Protein AF-A0AAV4H6J7-F1 (afdb_monomer)

Radius of gyration: 17.04 Å; Cα co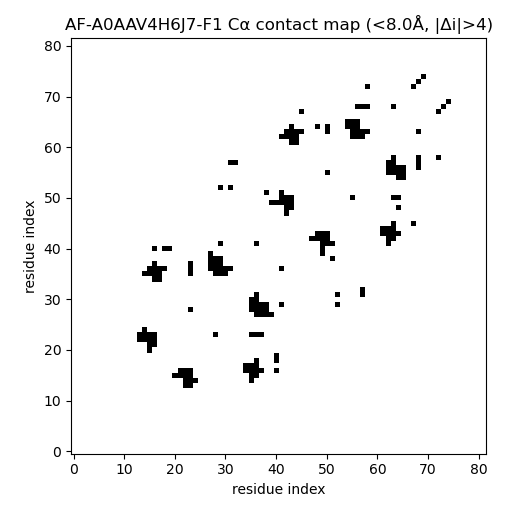ntacts (8 Å, |Δi|>4): 101; chains: 1; bounding box: 51×20×44 Å

Solvent-accessible surface area (backbone atoms only — not comparable to full-atom values): 5320 Å² total; per-residue (Å²): 135,82,92,80,74,100,76,75,79,81,79,68,94,61,54,40,12,75,84,77,67,42,79,39,51,80,93,39,52,38,80,55,96,94,39,39,30,34,58,87,66,34,31,14,79,86,76,64,47,77,44,46,95,91,59,57,39,75,56,97,93,40,43,27,40,68,67,56,33,48,65,62,47,57,64,58,65,74,80,78,84,129

InterPro domains:
  IPR001781 Zinc finger, LIM-type [PF00412] (17-72)
  IPR001781 Zinc finger, LIM-type [PS00478] (17-51)
  IPR001781 Zinc finger, LIM-type [PS50023] (15-75)
  IPR001781 Zinc finger, LIM-type [SM00132] (16-68)

Nearest PDB structures (foldseek):
  2d8y-assembly1_A  TM=8.259E-01  e=2.025E-07  Homo sapiens
  2lzu-assembly1_A  TM=8.324E-01  e=4.520E-06  Homo sapiens
  3ixe-assembly1_B  TM=6.693E-01  e=1.080E-04  Homo sapiens
  1ctl-assembly1_A  TM=6.337E-01  e=8.241E-05  Gallus gallus
  2xqn-assembly1_T  TM=7.432E-01  e=1.147E-03  Homo sapiens

Secondary structure (DSSP, 8-state):
------------S--BBTTT-SB--GGGEEEETTEEEETTT-B-TTT-PBPPTTSEEEETTEEEEHHHHIIIIITTGGG---

Mean predicted aligned error: 10.31 Å

pLDDT: mean 78.28, std 14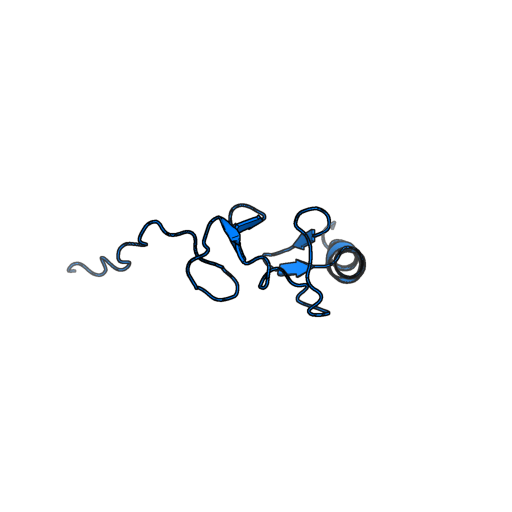.25, range [45.41, 90.88]

Foldseek 3Di:
DDDDDPDDDDPDPFQAAPQPRHGDDPVQWDADPNHTHGQQSCAAPPPRHRDDSVAWDDDPNGIHGPVVCCVPPVVPVPPPDD

Organism: NCBI:txid1093978

Structure (mmCIF, N/CA/C/O backbone):
data_AF-A0AAV4H6J7-F1
#
_entry.id   AF-A0AAV4H6J7-F1
#
loop_
_atom_site.group_PDB
_atom_site.id
_atom_site.type_symbol
_atom_site.label_atom_id
_atom_site.label_alt_id
_atom_site.label_comp_id
_atom_site.label_asym_id
_atom_site.label_entity_id
_atom_site.label_seq_id
_atom_site.pdbx_PDB_ins_code
_atom_site.Cartn_x
_atom_site.Cartn_y
_atom_site.Cartn_z
_atom_site.occupancy
_atom_site.B_iso_or_equiv
_atom_site.auth_seq_id
_atom_site.auth_comp_id
_atom_site.auth_asym_id
_atom_site.auth_atom_id
_atom_site.pdbx_PDB_model_num
ATOM 1 N N . MET A 1 1 ? -37.049 12.434 -23.499 1.00 45.41 1 MET A N 1
ATOM 2 C CA . MET A 1 1 ? -36.621 11.096 -23.041 1.00 45.41 1 MET A CA 1
ATOM 3 C C . MET A 1 1 ? -36.200 11.232 -21.594 1.00 45.41 1 MET A C 1
ATOM 5 O O . MET A 1 1 ? -35.307 12.010 -21.290 1.00 45.41 1 MET A O 1
ATOM 9 N N . LEU A 1 2 ? -36.994 10.622 -20.724 1.00 46.53 2 LEU A N 1
ATOM 10 C CA . LEU A 1 2 ? -37.029 10.845 -19.286 1.00 46.53 2 LEU A CA 1
ATOM 11 C C . LEU A 1 2 ? -35.715 10.450 -18.598 1.00 46.53 2 LEU A C 1
ATOM 13 O O . LEU A 1 2 ? -35.177 9.377 -18.847 1.00 46.53 2 LEU A O 1
ATOM 17 N N . LEU A 1 3 ? -35.254 11.350 -17.726 1.00 58.19 3 LEU A N 1
ATOM 18 C CA . LEU A 1 3 ? -34.554 11.117 -16.458 1.00 58.19 3 LEU A CA 1
ATOM 19 C C . LEU A 1 3 ? -33.956 9.713 -16.259 1.00 58.19 3 LEU A C 1
ATOM 21 O O . LEU A 1 3 ? -34.543 8.842 -15.624 1.00 58.19 3 LEU A O 1
ATOM 25 N N . ALA A 1 4 ? -32.718 9.541 -16.701 1.00 59.75 4 ALA A N 1
ATOM 26 C CA . ALA A 1 4 ? -31.830 8.495 -16.225 1.00 59.75 4 ALA A CA 1
ATOM 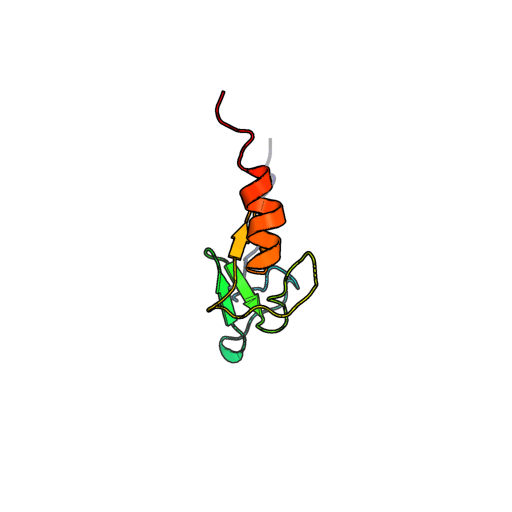27 C C . ALA A 1 4 ? -30.428 9.127 -16.247 1.00 59.75 4 ALA A C 1
ATOM 29 O O . ALA A 1 4 ? -29.921 9.457 -17.307 1.00 59.75 4 ALA A O 1
ATOM 30 N N . ARG A 1 5 ? -29.710 9.352 -15.149 1.00 54.88 5 ARG A N 1
ATOM 31 C CA . ARG A 1 5 ? -29.577 8.536 -13.948 1.00 54.88 5 ARG A CA 1
ATOM 32 C C . ARG A 1 5 ? -29.032 9.451 -12.844 1.00 54.88 5 ARG A C 1
ATOM 34 O O . ARG A 1 5 ? -27.869 9.841 -12.896 1.00 54.88 5 ARG A O 1
ATOM 41 N N . CYS A 1 6 ? -29.832 9.761 -11.825 1.00 49.78 6 CYS A N 1
ATOM 42 C CA . CYS A 1 6 ? -29.291 10.212 -10.542 1.00 49.78 6 CYS A CA 1
ATOM 43 C C . CYS A 1 6 ? -28.619 8.994 -9.886 1.00 49.78 6 CYS A C 1
ATOM 45 O O . CYS A 1 6 ? -29.216 8.289 -9.081 1.00 49.78 6 CYS A O 1
ATOM 47 N N . PHE A 1 7 ? -27.418 8.642 -10.352 1.00 55.22 7 PHE A N 1
ATOM 48 C CA . PHE A 1 7 ? -26.702 7.442 -9.929 1.00 55.22 7 PHE A CA 1
ATOM 49 C C . PHE A 1 7 ? -25.272 7.810 -9.557 1.00 55.22 7 PHE A C 1
ATOM 51 O O . PHE A 1 7 ? -24.325 7.539 -10.289 1.00 55.22 7 PHE A O 1
ATOM 58 N N . LYS A 1 8 ? -25.123 8.417 -8.383 1.00 56.91 8 LYS A N 1
ATOM 59 C CA . LYS A 1 8 ? -24.339 7.785 -7.322 1.00 56.91 8 LYS A CA 1
ATOM 60 C C . LYS A 1 8 ? -24.571 8.514 -6.012 1.00 56.91 8 LYS A C 1
ATOM 62 O O . LYS A 1 8 ? -24.072 9.607 -5.771 1.00 56.91 8 LYS A O 1
ATOM 67 N N . SER A 1 9 ? -25.359 7.836 -5.191 1.00 48.03 9 SER A N 1
ATOM 68 C CA . SER A 1 9 ? -25.511 8.024 -3.764 1.00 48.03 9 SER A CA 1
ATOM 69 C C . SER A 1 9 ? -24.221 8.491 -3.096 1.00 48.03 9 SER A C 1
ATOM 71 O O . SER A 1 9 ? -23.185 7.829 -3.182 1.00 48.03 9 SER A O 1
ATOM 73 N N . LEU A 1 10 ? -24.345 9.627 -2.409 1.00 58.19 10 LEU A N 1
ATOM 74 C CA . LEU A 1 10 ? -23.860 9.843 -1.050 1.00 58.19 10 LEU A CA 1
ATOM 75 C C . LEU A 1 10 ? -22.605 9.029 -0.703 1.00 58.19 10 LEU A C 1
ATOM 77 O O . LEU A 1 10 ? -22.654 7.955 -0.100 1.00 58.19 10 LEU A O 1
ATOM 81 N N . GLN A 1 11 ? -21.442 9.550 -1.075 1.00 57.50 11 GLN A N 1
ATOM 82 C CA . GLN A 1 11 ? -20.201 9.074 -0.494 1.00 57.50 11 GLN A CA 1
ATOM 83 C C . GLN A 1 11 ? -20.088 9.713 0.897 1.00 57.50 11 GLN A C 1
ATOM 85 O O . GLN A 1 11 ? -19.565 10.812 1.039 1.00 57.50 11 GLN A O 1
ATOM 90 N N . GLY A 1 12 ? -20.666 9.050 1.907 1.00 54.81 12 GLY A N 1
ATOM 91 C CA . GLY A 1 12 ? -20.550 9.453 3.310 1.00 54.81 12 GLY A CA 1
ATOM 92 C C . GLY A 1 12 ? -19.092 9.757 3.654 1.00 54.81 12 GLY A C 1
ATOM 93 O O . GLY A 1 12 ? -18.201 9.010 3.243 1.00 54.81 12 GLY A O 1
ATOM 94 N N . GLY A 1 13 ? -18.870 10.884 4.337 1.00 65.69 13 GLY A N 1
ATOM 95 C CA . GLY A 1 13 ? -17.582 11.562 4.542 1.00 65.69 13 GLY A CA 1
ATOM 96 C C . GLY A 1 13 ? -16.566 10.825 5.421 1.00 65.69 13 GLY A C 1
ATOM 97 O O . GLY A 1 13 ? -15.947 11.426 6.291 1.00 65.69 13 GLY A O 1
ATOM 98 N N . GLY A 1 14 ? -16.396 9.521 5.217 1.00 73.44 14 GLY A N 1
ATOM 99 C CA . GLY A 1 14 ? -15.346 8.713 5.815 1.00 73.44 14 GLY A CA 1
ATOM 100 C C . GLY A 1 14 ? -14.193 8.514 4.838 1.00 73.44 14 GLY A C 1
ATOM 101 O O . GLY A 1 14 ? -14.391 8.127 3.682 1.00 73.44 14 GLY A O 1
ATOM 102 N N . LYS A 1 15 ? -12.967 8.738 5.316 1.00 85.25 15 LYS A N 1
ATOM 103 C CA . LYS A 1 15 ? -11.747 8.353 4.600 1.00 85.25 15 LYS A CA 1
ATOM 104 C C . LYS A 1 15 ? -11.762 6.840 4.442 1.00 85.25 15 LYS A C 1
ATOM 106 O O . LYS A 1 15 ? -11.832 6.117 5.429 1.00 85.25 15 LYS A O 1
ATOM 111 N N . LYS A 1 16 ? -11.746 6.355 3.207 1.00 88.44 16 LYS A N 1
ATOM 112 C CA . LYS A 1 16 ? -11.802 4.926 2.889 1.00 88.44 16 LYS A CA 1
ATOM 113 C C . LYS A 1 16 ? -10.456 4.469 2.359 1.00 88.44 16 LYS A C 1
ATOM 115 O O . LYS A 1 16 ? -9.816 5.188 1.596 1.00 88.44 16 LYS A O 1
ATOM 120 N N . CYS A 1 17 ? -10.034 3.285 2.778 1.00 89.75 17 CYS A N 1
ATOM 121 C CA . CYS A 1 17 ? -8.806 2.695 2.293 1.00 89.75 17 CYS A CA 1
ATOM 122 C C . CYS A 1 17 ? -9.017 2.261 0.865 1.00 89.75 17 CYS A C 1
ATOM 124 O O . CYS A 1 17 ? -9.968 1.548 0.570 1.00 89.75 17 CYS A O 1
ATOM 126 N N . GLU A 1 18 ? -8.103 2.619 -0.010 1.00 85.69 18 GLU A N 1
ATOM 127 C CA . GLU A 1 18 ? -8.220 2.194 -1.393 1.00 85.69 18 GLU A CA 1
ATOM 128 C C . GLU A 1 18 ? -7.938 0.706 -1.621 1.00 85.69 18 GLU A C 1
ATOM 130 O O . GLU A 1 18 ? -8.477 0.102 -2.541 1.00 85.69 18 GLU A O 1
ATOM 135 N N . VAL A 1 19 ? -7.118 0.105 -0.760 1.00 85.75 19 VAL A N 1
ATOM 136 C CA . VAL A 1 19 ? -6.711 -1.300 -0.882 1.00 85.75 19 VAL A CA 1
ATOM 137 C C . VAL A 1 19 ? -7.809 -2.237 -0.390 1.00 85.75 19 VAL A C 1
ATOM 139 O O . VAL A 1 19 ? -8.083 -3.247 -1.028 1.00 85.75 19 VAL A O 1
ATOM 142 N N . CYS A 1 20 ? -8.437 -1.928 0.748 1.00 87.94 20 CYS A N 1
ATOM 143 C CA . CYS A 1 20 ? -9.451 -2.801 1.349 1.00 87.94 20 CYS A CA 1
ATOM 144 C C . CYS A 1 20 ? -10.878 -2.234 1.310 1.00 87.94 20 CYS A C 1
ATOM 146 O O . CYS A 1 20 ? -11.794 -2.894 1.791 1.00 87.94 20 CYS A O 1
ATOM 148 N N . ALA A 1 21 ? -11.076 -1.020 0.785 1.00 85.06 21 ALA A N 1
ATOM 149 C CA . ALA A 1 21 ? -12.352 -0.294 0.739 1.00 85.06 21 ALA A CA 1
ATOM 150 C C . ALA A 1 21 ? -13.027 -0.040 2.106 1.00 85.06 21 ALA A C 1
ATOM 152 O O . ALA A 1 21 ? -14.148 0.466 2.151 1.00 85.06 21 ALA A O 1
ATOM 153 N N . LYS A 1 22 ? -12.357 -0.344 3.227 1.00 87.81 22 LYS A N 1
ATOM 154 C CA . LYS A 1 22 ? -12.874 -0.124 4.589 1.00 87.81 22 LYS A CA 1
ATOM 155 C C . LYS A 1 22 ? -12.607 1.299 5.066 1.00 87.81 22 LYS A C 1
ATOM 157 O O . LYS A 1 22 ? -11.659 1.943 4.617 1.00 87.81 22 LYS A O 1
ATOM 162 N N . SER A 1 23 ? -13.397 1.766 6.027 1.00 90.19 23 SER A N 1
ATOM 163 C CA . SER A 1 23 ? -13.155 3.038 6.710 1.00 90.19 23 SER A CA 1
ATOM 164 C C . SER A 1 23 ? -11.777 3.047 7.381 1.00 90.19 23 SER A C 1
ATOM 166 O O . SER A 1 23 ? -11.387 2.107 8.077 1.00 90.19 23 SER A O 1
ATOM 168 N N . VAL A 1 24 ? -11.019 4.109 7.136 1.00 89.75 24 VAL A N 1
ATOM 169 C CA . VAL A 1 24 ? -9.696 4.357 7.699 1.00 89.75 24 VAL A CA 1
ATOM 170 C C . VAL A 1 24 ? -9.867 5.306 8.864 1.00 89.75 24 VAL A C 1
ATOM 172 O O . VAL A 1 24 ? -10.213 6.475 8.692 1.00 89.75 24 VAL A O 1
ATOM 175 N N . TYR A 1 25 ? -9.611 4.789 10.057 1.00 88.19 25 TYR A N 1
ATOM 176 C CA . TYR A 1 25 ? -9.576 5.603 11.258 1.00 88.19 25 TYR A CA 1
ATOM 177 C C . TYR A 1 25 ? -8.296 6.442 11.291 1.00 88.19 25 TYR A C 1
ATOM 179 O O . TYR A 1 25 ? -7.253 5.961 10.844 1.00 88.19 25 TYR A O 1
ATOM 187 N N . PRO A 1 26 ? -8.327 7.654 11.873 1.00 83.00 26 PRO A N 1
ATOM 188 C CA . PRO A 1 26 ? -7.158 8.531 11.985 1.00 83.00 26 PRO A CA 1
ATOM 189 C C . PRO A 1 26 ? -5.957 7.845 12.652 1.00 83.00 26 PRO A C 1
ATOM 191 O O . PRO A 1 26 ? -4.819 8.099 12.269 1.00 83.00 26 PRO A O 1
ATOM 194 N N . GLN A 1 27 ? -6.200 6.903 13.572 1.00 86.44 27 GLN A N 1
ATOM 195 C CA . GLN A 1 27 ? -5.149 6.102 14.203 1.00 86.44 27 GLN A CA 1
ATOM 196 C C . GLN A 1 27 ? -4.311 5.314 13.192 1.00 86.44 27 GLN A C 1
ATOM 198 O O . GLN A 1 27 ? -3.102 5.200 13.380 1.00 86.44 27 GLN A O 1
ATOM 203 N N . GLU A 1 28 ? -4.928 4.796 12.126 1.00 87.25 28 GLU A N 1
ATOM 204 C CA . GLU A 1 28 ? -4.287 3.999 11.075 1.00 87.25 28 GLU A CA 1
ATOM 205 C C . GLU A 1 28 ? -4.173 4.719 9.731 1.00 87.25 28 GLU A C 1
ATOM 207 O O . GLU A 1 28 ? -3.722 4.123 8.753 1.00 87.25 28 GLU A O 1
ATOM 212 N N . GLN A 1 29 ? -4.552 5.995 9.687 1.00 88.44 29 GLN A N 1
ATOM 213 C CA . GLN A 1 29 ? -4.637 6.765 8.461 1.00 88.44 29 GLN A CA 1
ATOM 214 C C . GLN A 1 29 ? -3.260 7.109 7.913 1.00 88.44 29 GLN A C 1
ATOM 216 O O . GLN A 1 29 ? -2.462 7.798 8.544 1.00 88.44 29 GLN A O 1
ATOM 221 N N . 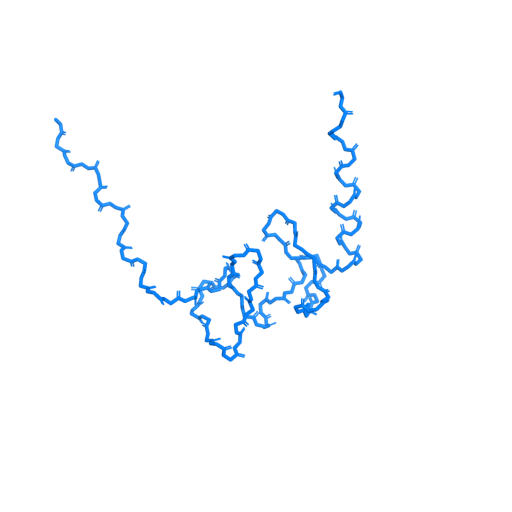ILE A 1 30 ? -3.026 6.663 6.687 1.00 88.25 30 ILE A N 1
ATOM 222 C CA . ILE A 1 30 ? -1.886 7.024 5.859 1.00 88.25 30 ILE A CA 1
ATOM 223 C C . ILE A 1 30 ? -2.431 7.785 4.658 1.00 88.25 30 ILE A C 1
ATOM 225 O O . ILE A 1 30 ? -3.328 7.297 3.973 1.00 88.25 30 ILE A O 1
ATOM 229 N N . GLU A 1 31 ? -1.913 8.985 4.421 1.00 88.31 31 GLU A N 1
ATOM 230 C CA . GLU A 1 31 ? -2.248 9.792 3.251 1.00 88.31 31 GLU A CA 1
ATOM 231 C C . GLU A 1 31 ? -1.114 9.698 2.228 1.00 88.31 31 GLU A C 1
ATOM 233 O O . GLU A 1 31 ? 0.032 10.025 2.533 1.00 88.31 31 GLU A O 1
ATOM 238 N N . ALA A 1 32 ? -1.426 9.222 1.025 1.00 84.81 32 ALA A N 1
ATOM 239 C CA . ALA A 1 32 ? -0.471 9.093 -0.067 1.00 84.81 32 ALA A CA 1
ATOM 240 C C . ALA A 1 32 ? -1.106 9.561 -1.376 1.00 84.81 32 ALA A C 1
ATOM 242 O O . ALA A 1 32 ? -2.127 9.026 -1.804 1.00 84.81 32 ALA A O 1
ATOM 243 N N . GLY A 1 33 ? -0.531 10.599 -1.991 1.00 78.19 33 GLY A N 1
ATOM 244 C CA . GLY A 1 33 ? -1.005 11.146 -3.267 1.00 78.19 33 GLY A CA 1
ATOM 245 C C . GLY A 1 33 ? -2.510 11.443 -3.298 1.00 78.19 33 GLY A C 1
ATOM 246 O O . GLY A 1 33 ? -3.181 11.017 -4.232 1.00 78.19 33 GLY A O 1
ATOM 247 N N . GLN A 1 34 ? -3.035 12.130 -2.271 1.00 82.19 34 GLN A N 1
ATOM 248 C CA . GLN A 1 34 ? -4.463 12.475 -2.096 1.00 82.19 34 GLN A CA 1
ATOM 249 C C . GLN A 1 34 ? -5.405 11.284 -1.834 1.00 82.19 34 GLN A C 1
ATOM 251 O O . GLN A 1 34 ? -6.621 11.388 -2.000 1.00 82.19 34 GLN A O 1
ATOM 256 N N . ARG A 1 35 ? -4.865 10.133 -1.427 1.00 85.44 35 ARG A N 1
ATOM 257 C CA . ARG A 1 35 ? -5.633 8.915 -1.138 1.00 85.44 35 ARG A CA 1
ATOM 258 C C . ARG A 1 35 ? -5.316 8.402 0.258 1.00 85.44 35 ARG A C 1
ATOM 260 O O . ARG A 1 35 ? -4.252 8.685 0.805 1.00 85.44 35 ARG A O 1
ATOM 267 N N . PHE A 1 36 ? -6.255 7.655 0.835 1.00 89.25 36 PHE A N 1
ATOM 268 C CA . PHE A 1 36 ? -6.148 7.148 2.200 1.00 89.25 36 PHE A CA 1
ATOM 269 C C . PHE A 1 36 ? -5.911 5.643 2.219 1.00 89.25 36 PHE A C 1
ATOM 271 O O . PHE A 1 36 ? -6.511 4.884 1.457 1.00 89.25 36 PHE A O 1
ATOM 278 N N . PHE A 1 37 ? -5.051 5.207 3.131 1.00 90.75 37 PHE A N 1
ATOM 279 C CA . PHE A 1 37 ? -4.663 3.815 3.310 1.00 90.75 37 PHE A CA 1
ATOM 280 C C . PHE A 1 37 ? -4.553 3.481 4.799 1.00 90.75 37 PHE A C 1
ATOM 282 O O . PHE A 1 37 ? -4.293 4.366 5.612 1.00 90.75 37 PHE A O 1
ATOM 289 N N . HIS A 1 38 ? -4.727 2.209 5.169 1.00 90.81 38 HIS A N 1
ATOM 290 C CA . HIS A 1 38 ? -4.339 1.732 6.503 1.00 90.81 38 HIS A CA 1
ATOM 291 C C . HIS A 1 38 ? -2.830 1.498 6.566 1.00 90.81 38 HIS A C 1
ATOM 293 O O . HIS A 1 38 ? -2.248 1.048 5.579 1.00 90.81 38 HIS A O 1
ATOM 299 N N . LYS A 1 39 ? -2.207 1.670 7.740 1.00 86.50 39 LYS A N 1
ATOM 300 C CA . LYS A 1 39 ? -0.785 1.317 7.963 1.00 86.50 39 LYS A CA 1
ATOM 301 C C . LYS A 1 39 ? -0.472 -0.133 7.583 1.00 86.50 39 LYS A C 1
ATOM 303 O O . LYS A 1 39 ? 0.583 -0.412 7.032 1.00 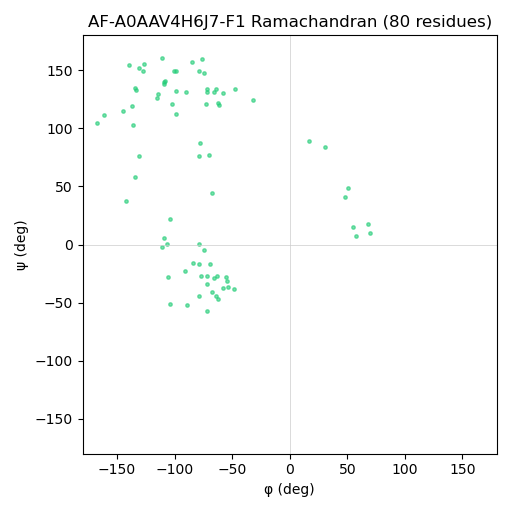86.50 39 LYS A O 1
ATOM 308 N N . THR A 1 40 ? -1.414 -1.040 7.840 1.00 87.75 40 THR A N 1
ATOM 309 C CA . THR A 1 40 ? -1.332 -2.473 7.509 1.00 87.75 40 THR A CA 1
ATOM 310 C C . THR A 1 40 ? -1.587 -2.772 6.028 1.00 87.75 40 THR A C 1
ATOM 312 O O . THR A 1 40 ? -1.082 -3.756 5.488 1.00 87.75 40 THR A O 1
ATOM 315 N N . CYS A 1 41 ? -2.358 -1.921 5.346 1.00 89.00 41 CYS A N 1
ATOM 316 C CA . CYS A 1 41 ? -2.608 -2.030 3.909 1.00 89.00 41 CYS A CA 1
ATOM 317 C C . CYS A 1 41 ? -1.499 -1.385 3.070 1.00 89.00 41 CYS A C 1
ATOM 319 O O . CYS A 1 41 ? -1.416 -1.642 1.871 1.00 89.00 41 C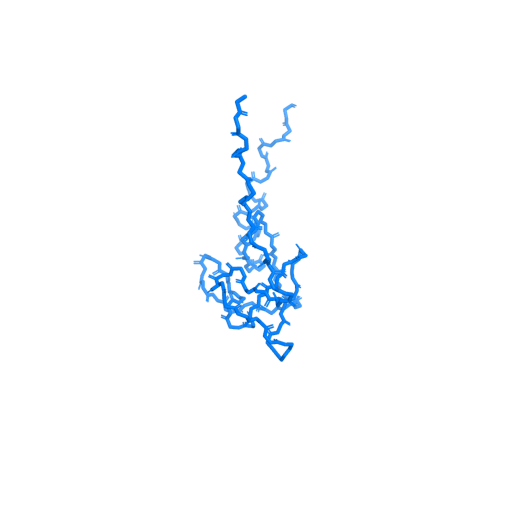YS A O 1
ATOM 321 N N . PHE A 1 42 ? -0.654 -0.558 3.686 1.00 89.81 42 PHE A N 1
ATOM 322 C CA . PHE A 1 42 ? 0.422 0.165 3.028 1.00 89.81 42 PHE A CA 1
ATOM 323 C C . PHE A 1 42 ? 1.625 -0.749 2.776 1.00 89.81 42 PHE A C 1
ATOM 325 O O . PHE A 1 42 ? 2.620 -0.731 3.495 1.00 89.81 42 PHE A O 1
ATOM 332 N N . LYS A 1 43 ? 1.514 -1.605 1.763 1.00 90.88 43 LYS A N 1
ATOM 333 C CA . LYS A 1 43 ? 2.517 -2.619 1.423 1.00 90.88 43 LYS A CA 1
ATOM 334 C C . LYS A 1 43 ? 2.867 -2.587 -0.055 1.00 90.88 43 LYS A C 1
ATOM 336 O O . LYS A 1 43 ? 2.060 -2.179 -0.885 1.00 90.88 43 LYS A O 1
ATOM 341 N N . CYS A 1 44 ? 4.086 -3.004 -0.374 1.00 90.25 44 CYS A N 1
ATOM 342 C CA . CYS A 1 44 ? 4.558 -3.058 -1.749 1.00 90.25 44 CYS A CA 1
ATOM 343 C C . CYS A 1 44 ? 3.766 -4.100 -2.544 1.00 90.25 44 CYS A C 1
ATOM 345 O O . CYS A 1 44 ? 3.677 -5.236 -2.105 1.00 90.25 44 CYS A O 1
ATOM 347 N N . SER A 1 45 ? 3.269 -3.764 -3.734 1.00 86.88 45 SER A N 1
ATOM 348 C CA . SER A 1 45 ? 2.533 -4.737 -4.559 1.00 86.88 45 SER A CA 1
ATOM 349 C C . SER A 1 45 ? 3.408 -5.862 -5.130 1.00 86.88 45 SER A C 1
ATOM 351 O O . SER A 1 45 ? 2.874 -6.865 -5.588 1.00 86.88 45 SER A O 1
ATOM 353 N N . VAL A 1 46 ? 4.736 -5.690 -5.129 1.00 88.62 46 VAL A N 1
ATOM 354 C CA . VAL A 1 46 ? 5.696 -6.664 -5.678 1.00 88.62 46 VAL A CA 1
ATOM 355 C C . VAL A 1 46 ? 6.124 -7.671 -4.611 1.00 88.62 46 VAL A C 1
ATOM 357 O O . VAL A 1 46 ? 6.018 -8.872 -4.813 1.00 88.62 46 VAL A O 1
ATOM 360 N N . CYS A 1 47 ? 6.582 -7.192 -3.450 1.00 89.56 47 CYS A N 1
ATOM 361 C CA . CYS A 1 47 ? 7.075 -8.061 -2.374 1.00 89.56 47 CYS A CA 1
ATOM 362 C C . CYS A 1 47 ? 6.145 -8.183 -1.167 1.00 89.56 47 CYS A C 1
ATOM 364 O O . CYS A 1 47 ? 6.517 -8.821 -0.188 1.00 89.56 47 CYS A O 1
ATOM 366 N N . ASN A 1 48 ? 4.983 -7.528 -1.177 1.00 86.94 48 ASN A N 1
ATOM 367 C CA . ASN A 1 48 ? 4.050 -7.459 -0.047 1.00 86.94 48 ASN A CA 1
ATOM 368 C C . ASN A 1 48 ? 4.662 -6.951 1.270 1.00 86.94 48 ASN A C 1
ATOM 370 O O . ASN A 1 48 ? 4.045 -7.064 2.327 1.00 86.94 48 ASN A O 1
ATOM 374 N N . MET A 1 49 ? 5.846 -6.338 1.213 1.00 87.62 49 MET A N 1
ATOM 375 C CA . MET A 1 49 ? 6.521 -5.781 2.379 1.00 87.62 49 MET A CA 1
ATOM 376 C C . MET A 1 49 ? 5.809 -4.518 2.853 1.00 87.62 49 MET A C 1
ATOM 378 O O . MET A 1 49 ? 5.515 -3.635 2.043 1.00 87.62 49 MET A O 1
ATOM 382 N N . THR A 1 50 ? 5.579 -4.410 4.160 1.00 87.38 50 THR A N 1
ATOM 383 C CA . THR A 1 50 ? 4.997 -3.221 4.789 1.00 87.38 50 THR A CA 1
ATOM 384 C C . THR A 1 50 ? 5.910 -2.015 4.595 1.00 87.38 50 THR A C 1
ATOM 386 O O . THR A 1 50 ? 7.077 -2.019 4.990 1.00 87.38 50 THR A O 1
ATOM 389 N N . LEU A 1 51 ? 5.372 -0.969 3.979 1.00 88.00 51 LEU A N 1
ATOM 390 C CA . LEU A 1 51 ? 6.055 0.286 3.710 1.00 88.00 51 LEU A CA 1
ATOM 391 C C . LEU A 1 51 ? 5.679 1.314 4.773 1.00 88.00 51 LEU A C 1
ATOM 393 O O . LEU A 1 51 ? 4.576 1.313 5.314 1.00 88.00 51 LEU A O 1
ATOM 397 N N . LYS A 1 52 ? 6.606 2.224 5.069 1.00 83.69 52 LYS A N 1
ATOM 398 C CA . LYS A 1 52 ? 6.356 3.358 5.967 1.00 83.69 52 LYS A CA 1
ATOM 399 C C . LYS A 1 52 ? 6.108 4.615 5.142 1.00 83.69 52 LYS A C 1
ATOM 401 O O . LYS A 1 52 ? 6.740 4.784 4.102 1.00 83.69 52 LYS A O 1
ATOM 406 N N . LEU A 1 53 ? 5.297 5.539 5.658 1.00 80.38 53 LEU A N 1
ATOM 407 C CA . LEU A 1 53 ? 5.045 6.845 5.029 1.00 80.38 53 LEU A CA 1
ATOM 408 C C . LEU A 1 53 ? 6.345 7.640 4.764 1.00 80.38 53 LEU A C 1
ATOM 410 O O . LEU A 1 53 ? 6.429 8.390 3.804 1.00 80.38 53 LEU A O 1
ATOM 414 N N . GLN A 1 54 ? 7.396 7.429 5.560 1.00 80.44 54 GLN A N 1
ATOM 415 C CA . GLN A 1 54 ? 8.702 8.070 5.343 1.00 80.44 54 GLN A CA 1
ATOM 416 C C . GLN A 1 54 ? 9.555 7.427 4.233 1.00 80.44 54 GLN A C 1
ATOM 418 O O . GLN A 1 54 ? 10.549 8.011 3.818 1.00 80.44 54 GLN A O 1
ATOM 423 N N . ASN A 1 55 ? 9.247 6.202 3.792 1.00 81.88 55 ASN A N 1
ATOM 424 C CA . ASN A 1 55 ? 10.120 5.411 2.912 1.00 81.88 55 ASN A CA 1
ATOM 425 C C . ASN A 1 55 ? 9.334 4.600 1.863 1.00 81.88 55 ASN A C 1
ATOM 427 O O . ASN A 1 55 ? 9.706 3.467 1.549 1.00 81.88 55 ASN A O 1
ATOM 431 N N . TYR A 1 56 ? 8.249 5.161 1.330 1.00 87.81 56 TYR A N 1
ATOM 432 C CA . TYR A 1 56 ? 7.474 4.552 0.247 1.00 87.81 56 TYR A CA 1
ATOM 433 C C . TYR A 1 56 ? 7.623 5.336 -1.052 1.00 87.81 56 TYR A C 1
ATOM 435 O O . TYR A 1 56 ? 7.996 6.508 -1.053 1.00 87.81 56 TYR A O 1
ATOM 443 N N . SER A 1 57 ? 7.305 4.679 -2.161 1.00 90.06 57 SER A N 1
ATOM 444 C CA . SER A 1 57 ? 7.213 5.315 -3.467 1.00 90.06 57 SER A CA 1
ATOM 445 C C . SER A 1 57 ? 5.923 4.858 -4.133 1.00 90.06 57 SER A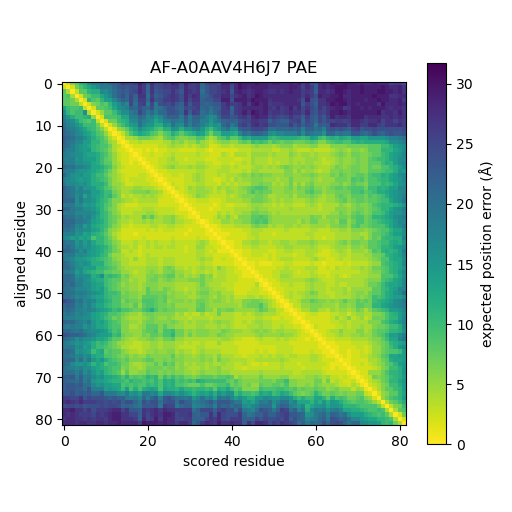 C 1
ATOM 447 O O . SER A 1 57 ? 5.593 3.674 -4.100 1.00 90.06 57 SER A O 1
ATOM 449 N N . GLN A 1 58 ? 5.165 5.791 -4.695 1.00 86.25 58 GLN A N 1
ATOM 450 C CA . GLN A 1 58 ? 3.894 5.502 -5.352 1.00 86.25 58 GLN A CA 1
ATOM 451 C C . GLN A 1 58 ? 4.024 5.815 -6.840 1.00 86.25 58 GLN A C 1
ATOM 453 O O . GLN A 1 58 ? 4.444 6.912 -7.194 1.00 86.25 58 GLN A O 1
ATOM 458 N N . ALA A 1 59 ? 3.640 4.871 -7.695 1.00 85.69 59 ALA A N 1
ATOM 459 C CA . ALA A 1 59 ? 3.527 5.071 -9.138 1.00 85.69 59 ALA A CA 1
ATOM 460 C C . ALA A 1 59 ? 2.211 4.483 -9.624 1.00 85.69 59 ALA A C 1
ATOM 462 O O . ALA A 1 59 ? 1.850 3.385 -9.214 1.00 85.69 59 ALA A O 1
ATOM 463 N N . ASP A 1 60 ? 1.494 5.220 -10.468 1.00 81.50 60 ASP A N 1
ATOM 464 C CA . ASP A 1 60 ? 0.251 4.759 -11.099 1.00 81.50 60 ASP A CA 1
ATOM 465 C C . ASP A 1 60 ? -0.756 4.120 -10.122 1.00 81.50 60 ASP A C 1
ATOM 467 O O . ASP A 1 60 ? -1.387 3.105 -10.395 1.00 81.50 60 ASP A O 1
ATOM 471 N N . LYS A 1 61 ? -0.896 4.718 -8.926 1.00 77.75 61 LYS A N 1
ATOM 472 C CA . LYS A 1 61 ? -1.788 4.254 -7.838 1.00 77.75 61 LYS A CA 1
ATOM 473 C C . LYS A 1 61 ? -1.354 2.945 -7.161 1.00 77.75 61 LYS A C 1
ATOM 475 O O . LYS A 1 61 ? -2.087 2.417 -6.330 1.00 77.75 61 LYS A O 1
ATOM 480 N N . VAL A 1 62 ? -0.152 2.459 -7.458 1.00 84.50 62 VAL A N 1
ATOM 481 C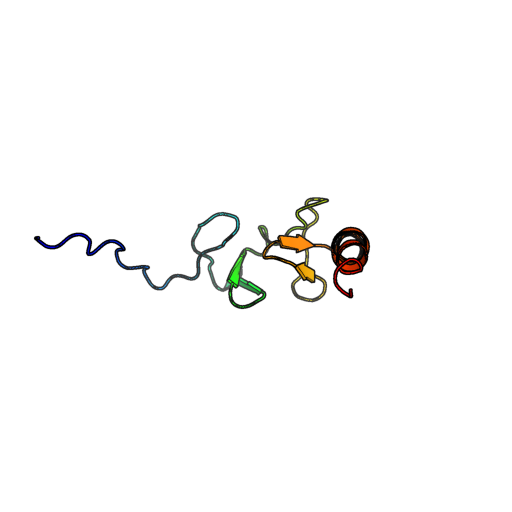 CA . VAL A 1 62 ? 0.455 1.272 -6.854 1.00 84.50 62 VAL A CA 1
ATOM 482 C C . VAL A 1 62 ? 1.607 1.683 -5.938 1.00 84.50 62 VAL A C 1
ATOM 484 O O . VAL A 1 62 ? 2.400 2.576 -6.244 1.00 84.50 62 VAL A O 1
ATOM 487 N N . LEU A 1 63 ? 1.688 1.031 -4.778 1.00 87.69 63 LEU A N 1
ATOM 488 C CA . LEU A 1 63 ? 2.731 1.265 -3.785 1.00 87.69 63 LEU A CA 1
ATOM 489 C C . LEU A 1 63 ? 3.924 0.341 -4.035 1.00 87.69 63 LEU A C 1
ATOM 491 O O . LEU A 1 63 ? 3.788 -0.881 -4.150 1.00 87.69 63 LEU A O 1
ATOM 495 N N . PHE A 1 64 ? 5.113 0.929 -4.046 1.00 90.00 64 PHE A N 1
ATOM 496 C CA . PHE A 1 64 ? 6.380 0.252 -4.264 1.00 90.00 64 PHE A CA 1
ATOM 497 C C . PHE A 1 64 ? 7.372 0.573 -3.146 1.00 90.00 64 PHE A C 1
ATOM 499 O O . PHE A 1 64 ? 7.367 1.654 -2.551 1.00 90.00 64 PHE A O 1
ATOM 506 N N . CYS A 1 65 ? 8.251 -0.386 -2.853 1.00 90.19 65 CYS A N 1
ATOM 507 C CA . CYS A 1 65 ? 9.408 -0.124 -2.006 1.00 90.19 65 CYS A CA 1
ATOM 508 C C . CYS A 1 65 ? 10.476 0.641 -2.799 1.00 90.19 65 CYS A C 1
ATOM 510 O O . CYS A 1 65 ? 10.502 0.559 -4.025 1.00 90.19 65 CYS A O 1
ATOM 512 N N . LYS A 1 66 ? 11.404 1.323 -2.114 1.00 86.81 66 LYS A N 1
ATOM 513 C CA . LYS A 1 66 ? 12.509 2.056 -2.765 1.00 86.81 66 LYS A CA 1
ATOM 514 C C . LYS A 1 66 ? 13.248 1.227 -3.827 1.00 86.81 66 LYS A C 1
ATOM 516 O O . LYS A 1 66 ? 13.618 1.770 -4.862 1.00 86.81 66 LYS A O 1
ATOM 521 N N . LYS A 1 67 ? 13.446 -0.075 -3.583 1.00 87.56 67 LYS A N 1
ATOM 522 C CA . LYS A 1 67 ? 14.122 -0.987 -4.518 1.00 87.56 67 LYS A CA 1
ATOM 523 C C . LYS A 1 67 ? 13.249 -1.299 -5.741 1.00 87.56 67 LYS A C 1
ATOM 525 O O . LYS A 1 67 ? 13.646 -0.998 -6.860 1.00 87.56 67 LYS A O 1
ATOM 530 N N . HIS A 1 68 ? 12.039 -1.823 -5.529 1.00 89.56 68 HIS A N 1
ATOM 531 C CA . HIS A 1 68 ? 11.135 -2.188 -6.626 1.00 89.56 68 HIS A CA 1
ATOM 532 C C . HIS A 1 68 ? 10.648 -0.980 -7.421 1.00 89.56 68 HIS A C 1
ATOM 534 O O . HIS A 1 68 ? 10.394 -1.124 -8.606 1.00 89.56 68 HIS A O 1
ATOM 540 N N . TYR A 1 69 ? 10.550 0.206 -6.819 1.00 88.62 69 TYR A N 1
ATOM 541 C CA . TYR A 1 69 ? 10.209 1.427 -7.544 1.00 88.62 69 TYR A CA 1
ATOM 542 C C . TYR A 1 69 ? 11.267 1.767 -8.599 1.00 88.62 69 TYR A C 1
ATOM 544 O O . TYR A 1 69 ? 10.933 2.019 -9.751 1.00 88.62 69 TYR A O 1
ATOM 552 N N . GLN A 1 70 ? 12.551 1.714 -8.239 1.00 86.06 70 GLN A N 1
ATOM 553 C CA . GLN A 1 70 ? 13.636 1.950 -9.196 1.00 86.06 70 GLN A CA 1
ATOM 554 C C . GLN A 1 70 ? 13.649 0.879 -10.296 1.00 86.06 70 GLN A C 1
ATOM 556 O O . GLN A 1 70 ? 13.715 1.196 -11.478 1.00 86.06 70 GLN A O 1
ATOM 561 N N . GLU A 1 71 ? 13.486 -0.385 -9.918 1.00 83.94 71 GLU A N 1
ATOM 562 C CA . GLU A 1 71 ? 13.531 -1.502 -10.865 1.00 83.94 71 GLU A CA 1
ATOM 563 C C . GLU A 1 71 ? 12.299 -1.590 -11.786 1.00 83.94 71 GLU A C 1
ATOM 565 O O . GLU A 1 71 ? 12.429 -1.971 -12.940 1.00 83.94 71 GLU A O 1
ATOM 570 N N . ASN A 1 72 ? 11.100 -1.229 -11.312 1.00 80.44 72 ASN A N 1
ATOM 571 C CA . ASN A 1 72 ? 9.848 -1.424 -12.060 1.00 80.44 72 ASN A CA 1
ATOM 572 C C . ASN A 1 72 ? 9.276 -0.129 -12.650 1.00 80.44 72 ASN A C 1
ATOM 574 O O . ASN A 1 72 ? 8.571 -0.190 -13.654 1.00 80.44 72 ASN A O 1
ATOM 578 N N . VAL A 1 73 ? 9.543 1.031 -12.041 1.00 82.56 73 VAL A N 1
ATOM 579 C CA . VAL A 1 73 ? 8.985 2.327 -12.468 1.00 82.56 73 VAL A CA 1
ATOM 580 C C . VAL A 1 73 ? 10.027 3.148 -13.213 1.00 82.56 73 VAL A C 1
ATOM 582 O O . VAL A 1 73 ? 9.759 3.600 -14.325 1.00 82.56 73 VAL A O 1
ATOM 585 N N . VAL A 1 74 ? 11.220 3.319 -12.633 1.00 77.00 74 VAL A N 1
ATOM 586 C CA . VAL A 1 74 ? 12.296 4.102 -13.269 1.00 77.00 74 VAL A CA 1
ATOM 587 C C . VAL A 1 74 ? 12.810 3.382 -14.515 1.00 77.00 74 VAL A C 1
ATOM 589 O O . VAL A 1 74 ? 12.963 4.014 -15.554 1.00 77.00 74 VAL A O 1
ATOM 592 N N . ALA A 1 75 ? 12.956 2.054 -14.464 1.00 65.81 75 ALA A N 1
ATOM 593 C CA . ALA A 1 75 ? 13.338 1.272 -15.640 1.00 65.81 75 ALA A CA 1
ATOM 594 C C . ALA A 1 75 ? 12.299 1.321 -16.781 1.00 65.81 75 ALA A C 1
ATOM 596 O O . ALA A 1 75 ? 12.667 1.181 -17.944 1.00 65.81 75 ALA A O 1
ATOM 597 N N . LYS A 1 76 ? 11.010 1.540 -16.476 1.00 62.03 76 LYS A N 1
ATOM 598 C CA . LYS A 1 76 ? 9.933 1.600 -17.482 1.00 62.03 76 LYS A CA 1
ATOM 599 C C . LYS A 1 76 ? 9.653 3.003 -18.027 1.00 62.03 76 LYS A C 1
ATOM 601 O O . LYS A 1 76 ? 9.135 3.119 -19.131 1.00 62.03 76 LYS A O 1
ATOM 606 N N . ASN A 1 77 ? 10.010 4.065 -17.301 1.00 59.16 77 ASN A N 1
ATOM 607 C CA . ASN A 1 77 ? 9.806 5.451 -17.753 1.00 59.16 77 ASN A CA 1
ATOM 608 C C . ASN A 1 77 ? 10.789 5.908 -18.850 1.00 59.16 77 ASN A C 1
ATOM 610 O O . ASN A 1 77 ? 10.634 6.998 -19.388 1.00 59.16 77 ASN A O 1
ATOM 614 N N . ALA A 1 78 ? 11.774 5.084 -19.222 1.00 59.56 78 ALA A N 1
ATOM 615 C CA . ALA A 1 78 ? 12.754 5.402 -20.263 1.00 59.56 78 ALA A CA 1
ATOM 616 C C . ALA A 1 78 ? 12.240 5.226 -21.713 1.00 59.56 78 ALA A C 1
ATOM 618 O O . ALA A 1 78 ? 12.993 5.474 -22.649 1.00 59.56 78 ALA A O 1
ATOM 619 N N . GLN A 1 79 ? 10.980 4.816 -21.928 1.00 51.19 79 GLN A N 1
ATOM 620 C CA . GLN A 1 79 ? 10.399 4.599 -23.268 1.00 51.19 79 GLN A CA 1
ATOM 621 C C . GLN A 1 79 ? 9.425 5.697 -23.749 1.00 51.19 79 GLN A C 1
ATOM 623 O O . GLN A 1 79 ? 8.610 5.429 -24.625 1.00 51.19 79 GLN A O 1
ATOM 628 N N . VAL A 1 80 ? 9.482 6.929 -23.223 1.00 55.28 80 VAL A N 1
ATOM 629 C CA . VAL A 1 80 ? 8.684 8.057 -23.765 1.00 55.28 80 VAL A CA 1
ATOM 630 C C . VAL A 1 80 ? 9.498 9.341 -23.936 1.00 55.28 80 VAL A C 1
ATOM 632 O O . VAL A 1 80 ? 9.173 10.397 -23.406 1.00 55.28 80 VAL A O 1
ATOM 635 N N . VAL A 1 81 ? 10.568 9.258 -24.719 1.00 48.69 81 VAL A N 1
ATOM 636 C CA . VAL A 1 81 ? 11.048 10.412 -25.484 1.00 48.69 81 VAL A CA 1
ATOM 637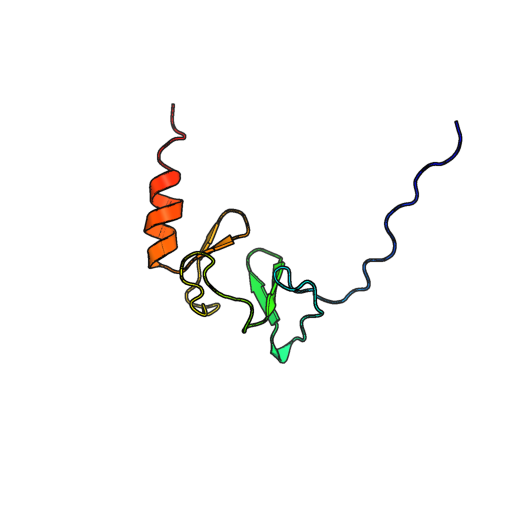 C C . VAL A 1 81 ? 11.393 9.913 -26.886 1.00 48.69 81 VAL A C 1
ATOM 639 O O . VAL A 1 81 ? 12.359 9.183 -27.089 1.00 48.69 81 VAL A O 1
ATOM 642 N N . SER A 1 82 ? 10.497 10.200 -27.828 1.00 46.22 82 SER A N 1
ATOM 643 C CA . SER A 1 82 ? 10.690 10.099 -29.278 1.00 46.22 82 SER A CA 1
ATOM 644 C C . SER A 1 82 ? 10.532 11.495 -29.845 1.00 46.22 82 SER A C 1
ATOM 646 O O . SER A 1 82 ? 9.623 12.201 -29.347 1.00 46.22 82 SER A O 1
#

Sequence (82 aa):
MLLARCFKSLQGGGKKCEVCAKSVYPQEQIEAGQRFFHKTCFKCSVCNMTLKLQNYSQADKVLFCKKHYQENVVAKNAQVVS